Protein AF-A0A0Q8UR83-F1 (afdb_monomer_lite)

pLDDT: mean 90.79, std 8.99, range [45.53, 97.75]

Radius of gyration: 20.46 Å; chains: 1; bounding box: 46×36×63 Å

Foldseek 3Di:
DDLVQLCVQLVHDSVVSVCVVVVVDDDDLSSLVSSCVSVVFQSQQCVVCVVVVNNCSRVVCGNVSVRVVVVVVVVVVCVVQPPVVVVDDPVNVVVVVVVVVVVVVVVVVVVVVVVVVVVCVVPPDDD

Secondary structure (DSSP, 8-state):
--HHHHHHHTT--HHHHHHHHTT-SPP-HHHHHHHHHHHT--HHHHHHHHHHT-HHHHHHHTTTTHHHHHHHHHHHHHHHHGGGGGGS-HHHHHHHHHHHHHHHHHHHHHHHHHHHHHHHHHHSPP-

Structure (mmCIF, N/CA/C/O backbone):
data_AF-A0A0Q8UR83-F1
#
_entry.id   AF-A0A0Q8UR83-F1
#
loop_
_atom_site.group_PDB
_atom_site.id
_atom_site.type_symbol
_atom_site.label_atom_id
_atom_site.label_alt_id
_atom_site.label_comp_id
_atom_site.label_asym_id
_atom_site.label_entity_id
_atom_site.label_seq_id
_atom_site.pdbx_PDB_ins_code
_atom_site.Cartn_x
_atom_site.Cartn_y
_atom_site.Cartn_z
_atom_site.occupancy
_atom_site.B_iso_or_equiv
_atom_site.auth_seq_id
_atom_site.auth_comp_id
_atom_site.auth_asym_id
_atom_site.auth_atom_id
_atom_site.pdbx_PDB_model_num
ATOM 1 N N . MET A 1 1 ? -17.192 8.977 -7.893 1.00 80.50 1 MET A N 1
ATOM 2 C CA . MET A 1 1 ? -18.390 8.596 -7.099 1.00 80.50 1 MET A CA 1
ATOM 3 C C . MET A 1 1 ? -18.916 9.834 -6.371 1.00 80.50 1 MET A C 1
ATOM 5 O O . MET A 1 1 ? -18.103 10.696 -6.073 1.00 80.50 1 MET A O 1
ATOM 9 N N . LYS A 1 2 ? -20.226 9.990 -6.116 1.00 92.38 2 LYS A N 1
ATOM 10 C CA . LYS A 1 2 ? -20.734 11.138 -5.326 1.00 92.38 2 LYS A CA 1
ATOM 11 C C . LYS A 1 2 ? -20.572 10.864 -3.823 1.00 92.38 2 LYS A C 1
ATOM 13 O O . LYS A 1 2 ? -20.798 9.736 -3.404 1.00 92.38 2 LYS A O 1
ATOM 18 N N . ALA A 1 3 ? -20.286 11.889 -3.017 1.00 90.81 3 ALA A N 1
ATOM 19 C CA . ALA A 1 3 ? -20.158 11.774 -1.555 1.00 90.81 3 ALA A CA 1
ATOM 20 C C . ALA A 1 3 ? -21.367 11.090 -0.884 1.00 90.81 3 ALA A C 1
ATOM 22 O O . ALA A 1 3 ? -21.208 10.243 -0.011 1.00 90.81 3 ALA A O 1
ATOM 23 N N . SER A 1 4 ? -22.587 11.390 -1.343 1.00 92.94 4 SER A N 1
ATOM 24 C CA . SER A 1 4 ? -23.816 10.750 -0.854 1.00 92.94 4 SER A CA 1
ATOM 25 C C . SER A 1 4 ? -23.877 9.245 -1.118 1.00 92.94 4 SER A C 1
ATOM 27 O O . SER A 1 4 ? -24.446 8.506 -0.320 1.00 92.94 4 SER A O 1
ATOM 29 N N . GLU A 1 5 ? -23.278 8.788 -2.215 1.00 93.50 5 GLU A N 1
ATOM 30 C CA . GLU A 1 5 ? -23.206 7.373 -2.561 1.00 93.50 5 GLU A CA 1
ATOM 31 C C . GLU A 1 5 ? -22.170 6.644 -1.696 1.00 93.50 5 GLU A C 1
ATOM 33 O O . GLU A 1 5 ? -22.455 5.557 -1.200 1.00 93.50 5 GLU A O 1
ATOM 38 N N . VAL A 1 6 ? -21.014 7.266 -1.437 1.00 92.81 6 VAL A N 1
ATOM 39 C CA . VAL A 1 6 ? -19.999 6.720 -0.519 1.00 92.81 6 VAL A CA 1
ATOM 40 C C . VAL A 1 6 ? -20.561 6.628 0.903 1.00 92.81 6 VAL A C 1
ATOM 42 O O . VAL A 1 6 ? -20.513 5.564 1.513 1.00 92.81 6 VAL A O 1
ATOM 45 N N . ALA A 1 7 ? -21.196 7.695 1.402 1.00 91.94 7 ALA A N 1
ATOM 46 C CA . ALA A 1 7 ? -21.824 7.714 2.725 1.00 91.94 7 ALA A CA 1
ATOM 47 C C . ALA A 1 7 ? -22.866 6.593 2.895 1.00 91.94 7 ALA A C 1
ATOM 49 O O . ALA A 1 7 ? -22.880 5.904 3.915 1.00 91.94 7 ALA A O 1
ATOM 50 N N . ARG A 1 8 ? -23.696 6.367 1.866 1.00 94.06 8 ARG A N 1
ATOM 51 C CA . ARG A 1 8 ? -24.686 5.282 1.839 1.00 94.06 8 ARG A CA 1
ATOM 52 C C . ARG A 1 8 ? -24.028 3.905 1.915 1.00 94.06 8 ARG A C 1
ATOM 54 O O . ARG A 1 8 ? -24.496 3.067 2.679 1.00 94.06 8 ARG A O 1
ATOM 61 N N . ARG A 1 9 ? -22.951 3.676 1.158 1.00 93.69 9 ARG A N 1
ATOM 62 C CA . ARG A 1 9 ? -22.184 2.415 1.184 1.00 93.69 9 ARG A CA 1
ATOM 63 C C . ARG A 1 9 ? -21.507 2.165 2.530 1.00 93.69 9 ARG A C 1
ATOM 65 O O . ARG A 1 9 ? -21.429 1.022 2.954 1.00 93.69 9 ARG A O 1
ATOM 72 N N . MET A 1 10 ? -21.090 3.226 3.218 1.00 91.88 10 MET A N 1
ATOM 73 C CA . MET A 1 10 ? -20.524 3.148 4.569 1.00 91.88 10 MET A CA 1
ATOM 74 C C . MET A 1 10 ? -21.582 3.004 5.679 1.00 91.88 10 MET A C 1
ATOM 76 O O . MET A 1 10 ? -21.226 2.880 6.847 1.00 91.88 10 MET A O 1
ATOM 80 N N . GLY A 1 11 ? -22.881 3.082 5.363 1.00 91.12 11 GLY A N 1
ATOM 81 C CA . GLY A 1 11 ? -23.944 3.089 6.375 1.00 91.12 11 GLY A CA 1
ATOM 82 C C . GLY A 1 11 ? -23.961 4.350 7.254 1.00 91.12 11 GLY A C 1
ATOM 83 O O . GLY A 1 11 ? -24.436 4.304 8.388 1.00 91.12 11 GLY A O 1
ATOM 84 N N . LEU A 1 12 ? -23.445 5.481 6.757 1.00 90.19 12 LEU A N 1
ATOM 85 C CA . LEU A 1 12 ? -23.308 6.732 7.509 1.00 90.19 12 LEU A CA 1
ATOM 86 C C . LEU A 1 12 ? -24.287 7.822 7.033 1.00 90.19 12 LEU A C 1
ATOM 88 O O . LEU A 1 12 ? -24.513 7.980 5.831 1.00 90.19 12 LEU A O 1
ATOM 92 N N . PRO A 1 13 ? -24.796 8.680 7.941 1.00 93.81 13 PRO A N 1
ATOM 93 C CA . PRO A 1 13 ? -25.415 9.944 7.551 1.00 93.81 13 PRO A CA 1
ATOM 94 C C . PRO A 1 13 ? -24.418 10.852 6.812 1.00 93.81 13 PRO A C 1
ATOM 96 O O . PRO A 1 13 ? -23.258 10.962 7.215 1.00 93.81 13 PRO A O 1
ATOM 99 N N . LEU A 1 14 ? -24.877 11.589 5.792 1.00 92.44 14 LEU A N 1
ATOM 100 C CA . LEU A 1 14 ? -24.016 12.441 4.951 1.00 92.44 14 LEU A CA 1
ATOM 101 C C . LEU A 1 14 ? -23.192 13.465 5.756 1.00 92.44 14 LEU A C 1
ATOM 103 O O . LEU A 1 14 ? -22.021 13.701 5.470 1.00 92.44 14 LEU A O 1
ATOM 107 N N . ARG A 1 15 ? -23.779 14.042 6.810 1.00 89.88 15 ARG A N 1
ATOM 108 C CA . ARG A 1 15 ? -23.076 14.977 7.703 1.00 89.88 15 ARG A CA 1
ATOM 109 C C . ARG A 1 15 ? -21.912 14.308 8.446 1.00 89.88 15 ARG A C 1
ATOM 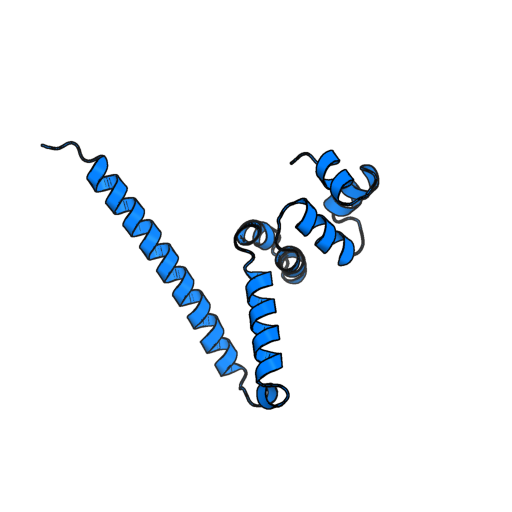111 O O . ARG A 1 15 ? -20.867 14.929 8.617 1.00 89.88 15 ARG A O 1
ATOM 118 N N . THR A 1 16 ? -22.085 13.057 8.871 1.00 88.25 16 THR A N 1
ATOM 119 C CA . THR A 1 16 ? -21.040 12.263 9.535 1.00 88.25 16 THR A CA 1
ATOM 120 C C . THR A 1 16 ? -19.919 11.919 8.559 1.00 88.25 16 THR A C 1
ATOM 122 O O . THR A 1 16 ? -18.750 12.032 8.921 1.00 88.25 16 THR A O 1
ATOM 125 N N . TYR A 1 17 ? -20.274 11.569 7.318 1.00 89.69 17 TYR A N 1
ATOM 126 C CA . TYR A 1 17 ? -19.311 11.327 6.245 1.00 89.69 17 TYR A CA 1
ATOM 127 C C . TYR A 1 17 ? -18.431 12.558 5.975 1.00 89.69 17 TYR A C 1
ATOM 129 O O . TYR A 1 17 ? -17.212 12.445 6.000 1.00 89.69 17 TYR A O 1
ATOM 137 N N . HIS A 1 18 ? -19.013 13.751 5.823 1.00 90.38 18 HIS A N 1
ATOM 138 C CA . HIS A 1 18 ? -18.221 14.965 5.575 1.00 90.38 18 HIS A CA 1
ATOM 139 C C . HIS A 1 18 ? -17.277 15.332 6.725 1.00 90.38 18 HIS A C 1
ATOM 141 O O . HIS A 1 18 ? -16.212 15.902 6.499 1.00 90.38 18 HIS A O 1
ATOM 147 N N . HIS A 1 19 ? -17.643 15.015 7.969 1.00 86.31 19 HIS A N 1
ATOM 148 C CA . HIS A 1 19 ? -16.750 15.226 9.106 1.00 86.31 19 HIS A CA 1
ATOM 149 C C . HIS A 1 19 ? -15.541 14.275 9.076 1.00 86.31 19 HIS A C 1
ATOM 151 O O . HIS A 1 19 ? -14.432 14.691 9.409 1.00 86.31 19 HIS A O 1
ATOM 157 N N . PHE A 1 20 ? -15.763 13.027 8.647 1.00 86.56 20 PHE A N 1
ATOM 158 C CA . PHE A 1 20 ? -14.709 12.043 8.402 1.00 86.56 20 PHE A CA 1
ATOM 159 C C . PHE A 1 20 ? -13.793 12.477 7.248 1.00 86.56 20 PHE A C 1
ATOM 161 O O . PHE A 1 20 ? -12.590 12.605 7.448 1.00 86.56 20 PHE A O 1
ATOM 168 N N . GLU A 1 21 ? -14.363 12.787 6.082 1.00 83.38 21 GLU A N 1
ATOM 169 C CA . GLU A 1 21 ? -13.624 13.200 4.879 1.00 83.38 21 GLU A CA 1
ATOM 170 C C . GLU A 1 21 ? -12.815 14.486 5.107 1.00 83.38 21 GLU A C 1
ATOM 172 O O . GLU A 1 21 ? -11.702 14.628 4.615 1.00 83.38 21 GLU A O 1
ATOM 177 N N . GLY A 1 22 ? -13.337 15.411 5.917 1.00 82.31 22 GLY A N 1
ATOM 178 C CA . GLY A 1 22 ? -12.647 16.651 6.267 1.00 82.31 22 GLY A CA 1
ATOM 179 C C . GLY A 1 22 ? -11.492 16.499 7.264 1.00 82.31 22 GLY A C 1
ATOM 180 O O . GLY A 1 22 ? -10.963 17.523 7.696 1.00 82.31 22 GLY A O 1
ATOM 181 N N . GLY A 1 23 ? -11.152 15.279 7.699 1.00 75.38 23 GLY A N 1
ATOM 182 C CA . GLY A 1 23 ? -10.044 15.020 8.629 1.00 75.38 23 GLY A CA 1
ATOM 183 C C . GLY A 1 23 ? -10.230 15.630 10.023 1.00 75.38 23 GLY A C 1
ATOM 184 O O . GLY A 1 23 ? -9.263 15.808 10.756 1.00 75.38 23 GLY A O 1
ATOM 185 N N . ARG A 1 24 ? -11.465 15.995 10.398 1.00 66.38 24 ARG A N 1
ATOM 186 C CA . ARG A 1 24 ? -11.770 16.660 11.681 1.00 66.38 24 ARG A CA 1
ATOM 187 C C . ARG A 1 24 ? -12.105 15.681 12.811 1.00 66.38 24 ARG A C 1
ATOM 189 O O . ARG A 1 24 ? -12.326 16.118 13.938 1.00 66.38 24 ARG A O 1
ATOM 196 N N . ALA A 1 25 ? -12.160 14.386 12.505 1.00 63.62 25 ALA A N 1
ATOM 197 C CA . ALA A 1 25 ? -12.415 13.306 13.450 1.00 63.62 25 ALA A CA 1
ATOM 198 C C . ALA A 1 25 ? -11.106 12.632 13.898 1.00 63.62 25 ALA A C 1
ATOM 200 O O . ALA A 1 25 ? -10.087 12.717 13.216 1.00 63.62 25 ALA A O 1
ATOM 201 N N . HIS A 1 26 ? -11.148 11.923 15.029 1.00 76.12 26 HIS A N 1
ATOM 202 C CA . HIS A 1 26 ? -10.076 11.001 15.413 1.00 76.12 26 HIS A CA 1
ATOM 203 C C . HIS A 1 26 ? -9.892 9.918 14.336 1.00 76.12 26 HIS A C 1
ATOM 205 O O . HIS A 1 26 ? -10.863 9.552 13.668 1.00 76.12 26 HIS A O 1
ATOM 211 N N . ILE A 1 27 ? -8.666 9.406 14.176 1.00 78.00 27 ILE A N 1
ATOM 212 C CA . ILE A 1 27 ? -8.396 8.309 13.239 1.00 78.00 27 ILE A CA 1
ATOM 213 C C . ILE A 1 27 ? -9.203 7.090 13.687 1.00 78.00 27 ILE A C 1
ATOM 215 O O . ILE A 1 27 ? -9.014 6.567 14.782 1.00 78.00 27 ILE A O 1
ATOM 219 N N . ASP A 1 28 ? -10.104 6.655 12.816 1.00 88.06 28 ASP A N 1
ATOM 220 C CA . ASP A 1 28 ? -10.978 5.509 13.021 1.00 88.06 28 ASP A CA 1
ATOM 221 C C . ASP A 1 28 ? -10.670 4.484 11.924 1.00 88.06 28 ASP A C 1
ATOM 223 O O . ASP A 1 28 ? -10.965 4.696 10.744 1.00 88.06 28 ASP A O 1
ATOM 227 N N . ILE A 1 29 ? -10.020 3.386 12.318 1.00 89.38 29 ILE A N 1
ATOM 228 C CA . ILE A 1 29 ? -9.558 2.341 11.395 1.00 89.38 29 ILE A CA 1
ATOM 229 C C . ILE A 1 29 ? -10.748 1.646 10.723 1.00 89.38 29 ILE A C 1
ATOM 231 O O . ILE A 1 29 ? -10.662 1.300 9.544 1.00 89.38 29 ILE A O 1
ATOM 235 N N . GLU A 1 30 ? -11.864 1.462 11.431 1.00 91.62 30 GLU A N 1
ATOM 236 C CA . GLU A 1 30 ? -13.060 0.838 10.860 1.00 91.62 30 GLU A CA 1
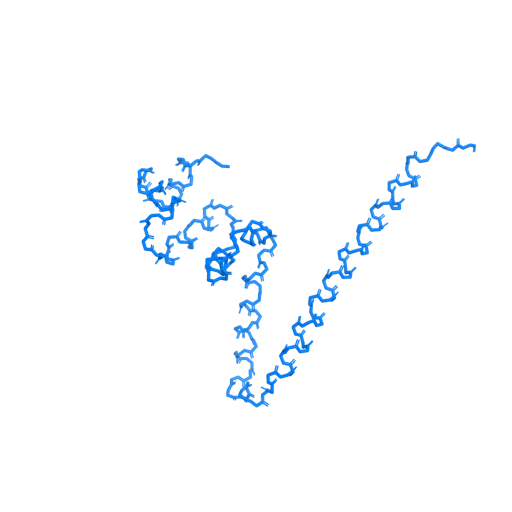ATOM 237 C C . GLU A 1 30 ? -13.674 1.730 9.781 1.00 91.62 30 GLU A C 1
ATOM 239 O O . GLU A 1 30 ? -14.039 1.243 8.710 1.00 91.62 30 GLU A O 1
ATOM 244 N N . ARG A 1 31 ? -13.699 3.051 9.999 1.00 90.19 31 ARG A N 1
ATOM 245 C CA . ARG A 1 31 ? -14.144 4.002 8.967 1.00 90.19 31 ARG A CA 1
ATOM 246 C C . ARG A 1 31 ? -13.213 4.054 7.767 1.00 90.19 31 ARG A C 1
ATOM 248 O O . ARG A 1 31 ? -13.709 4.138 6.649 1.00 90.19 31 ARG A O 1
ATOM 255 N N . ILE A 1 32 ? -11.898 3.985 7.973 1.00 92.38 32 ILE A N 1
ATOM 256 C CA . ILE A 1 32 ? -10.931 3.925 6.865 1.00 92.38 32 ILE A CA 1
ATOM 257 C C . ILE A 1 32 ? -11.161 2.663 6.029 1.00 92.38 32 ILE A C 1
ATOM 259 O O . ILE A 1 32 ? -11.223 2.753 4.805 1.00 92.38 32 ILE A O 1
ATOM 263 N N . ARG A 1 33 ? -11.350 1.506 6.675 1.00 93.31 33 ARG A N 1
ATOM 264 C CA . ARG A 1 33 ? -11.670 0.245 5.986 1.00 93.31 33 ARG A CA 1
ATOM 265 C C . ARG A 1 33 ? -12.981 0.343 5.213 1.00 93.31 33 ARG A C 1
ATOM 267 O O . ARG A 1 33 ? -12.992 0.097 4.017 1.00 93.31 33 ARG A O 1
ATOM 274 N N . SER A 1 34 ? -14.049 0.810 5.857 1.00 92.88 34 SER A N 1
ATOM 275 C CA . SER A 1 34 ? -15.352 0.980 5.206 1.00 92.88 34 SER A CA 1
ATOM 276 C C . SER A 1 34 ? -15.298 1.955 4.024 1.00 92.88 34 SER A C 1
ATOM 278 O O . SER A 1 34 ? -15.927 1.717 2.993 1.00 92.88 34 SER A O 1
ATOM 280 N N . PHE A 1 35 ? -14.525 3.039 4.137 1.00 92.75 35 PHE A N 1
ATOM 281 C CA . PHE A 1 35 ? -14.303 3.969 3.033 1.00 92.75 35 PHE A CA 1
ATOM 282 C C . PHE A 1 35 ? -13.546 3.302 1.883 1.00 92.75 35 PHE A C 1
ATOM 284 O O . PHE A 1 35 ? -13.949 3.442 0.727 1.00 92.75 35 PHE A O 1
ATOM 291 N N . ALA A 1 36 ? -12.474 2.569 2.186 1.00 94.00 36 ALA A N 1
ATOM 292 C CA . ALA A 1 36 ? -11.693 1.854 1.188 1.00 94.00 36 ALA A CA 1
ATOM 293 C C . ALA A 1 36 ? -12.534 0.807 0.450 1.00 94.00 36 ALA A C 1
ATOM 295 O O . ALA A 1 36 ? -12.513 0.785 -0.776 1.00 94.00 36 ALA A O 1
ATOM 296 N N . ASP A 1 37 ? -13.359 0.043 1.165 1.00 93.69 37 ASP A N 1
ATOM 297 C CA . ASP A 1 37 ? -14.292 -0.919 0.571 1.00 93.69 37 ASP A CA 1
ATOM 298 C C . ASP A 1 37 ? -15.327 -0.220 -0.325 1.00 93.69 37 ASP A C 1
ATOM 300 O O . ASP A 1 37 ? -15.617 -0.659 -1.437 1.00 93.69 37 ASP A O 1
ATOM 304 N N . ALA A 1 38 ? -15.878 0.912 0.128 1.00 94.12 38 ALA A N 1
ATOM 305 C CA . ALA A 1 38 ? -16.891 1.653 -0.621 1.00 94.12 38 ALA A CA 1
ATOM 306 C C . ALA A 1 38 ? -16.357 2.275 -1.922 1.00 94.12 38 ALA A C 1
ATOM 308 O O . ALA A 1 38 ? -17.129 2.442 -2.878 1.00 94.12 38 ALA A O 1
ATOM 309 N N . THR A 1 39 ? -15.075 2.645 -1.934 1.00 91.75 39 THR A N 1
ATOM 310 C CA . THR A 1 39 ? -14.401 3.378 -3.019 1.00 91.75 39 THR A CA 1
ATOM 311 C C . THR A 1 39 ? -13.469 2.520 -3.860 1.00 91.75 39 THR A C 1
ATOM 313 O O . THR A 1 39 ? -12.944 3.031 -4.841 1.00 91.75 39 THR A O 1
ATOM 316 N N . ASP A 1 40 ? -13.295 1.249 -3.500 1.00 92.88 40 ASP A N 1
ATOM 317 C CA . ASP A 1 40 ? -12.237 0.392 -4.026 1.00 92.88 40 ASP A CA 1
ATOM 318 C C . ASP A 1 40 ? -10.857 1.067 -3.923 1.00 92.88 40 ASP A C 1
ATOM 320 O O . ASP A 1 40 ? -10.085 1.128 -4.874 1.00 92.88 40 ASP A O 1
ATOM 324 N N . SER A 1 41 ? -10.519 1.558 -2.729 1.00 93.44 41 SER A N 1
ATOM 325 C CA . SER A 1 41 ? -9.185 2.091 -2.402 1.00 93.44 41 SER A CA 1
ATOM 326 C C . SER A 1 41 ? -8.359 1.085 -1.596 1.00 93.44 41 SER A C 1
ATOM 328 O O . SER A 1 41 ? -8.866 0.057 -1.148 1.00 93.44 41 SER A O 1
ATOM 330 N N . ASP A 1 42 ? -7.074 1.364 -1.393 1.00 95.62 42 ASP A N 1
ATOM 331 C CA . ASP A 1 42 ? -6.231 0.629 -0.446 1.00 95.62 42 ASP A CA 1
ATOM 332 C C . ASP A 1 42 ? -6.356 1.239 0.964 1.00 95.62 42 ASP A C 1
ATOM 334 O O . ASP A 1 42 ? -5.839 2.323 1.242 1.00 95.62 42 ASP A O 1
ATOM 338 N N . ALA A 1 43 ? -7.037 0.533 1.876 1.00 94.62 43 ALA A N 1
ATOM 339 C CA . ALA A 1 43 ? -7.217 0.972 3.264 1.00 94.62 43 ALA A CA 1
ATOM 340 C C . ALA A 1 43 ? -5.882 1.179 3.993 1.00 94.62 43 ALA A C 1
ATOM 342 O O . ALA A 1 43 ? -5.735 2.108 4.793 1.00 94.62 43 ALA A O 1
ATOM 343 N N . HIS A 1 44 ? -4.906 0.310 3.721 1.00 95.25 44 HIS A N 1
ATOM 344 C CA . HIS A 1 44 ? -3.596 0.395 4.345 1.00 95.25 44 HIS A CA 1
ATOM 345 C C . HIS A 1 44 ? -2.809 1.575 3.788 1.00 95.25 44 HIS A C 1
ATOM 347 O O . HIS A 1 44 ? -2.145 2.260 4.558 1.00 95.25 44 HIS A O 1
ATOM 353 N N . ALA A 1 45 ? -2.946 1.883 2.497 1.00 95.94 45 ALA A N 1
ATOM 354 C CA . ALA A 1 45 ? -2.321 3.066 1.919 1.00 95.94 45 ALA A CA 1
ATOM 355 C C . ALA A 1 45 ? -2.872 4.372 2.492 1.00 95.94 45 ALA A C 1
ATOM 357 O O . ALA A 1 45 ? -2.091 5.273 2.791 1.00 95.94 45 ALA A O 1
ATOM 358 N N . ILE A 1 46 ? -4.190 4.463 2.709 1.00 93.44 46 ILE A N 1
ATOM 359 C CA . ILE A 1 46 ? -4.812 5.621 3.368 1.00 93.44 46 ILE A CA 1
ATOM 360 C C . ILE A 1 46 ? -4.229 5.807 4.774 1.00 93.44 46 ILE A C 1
ATOM 362 O O . ILE A 1 46 ? -3.842 6.914 5.144 1.00 93.44 46 ILE A O 1
ATOM 366 N N . LEU A 1 47 ? -4.110 4.725 5.548 1.00 93.38 47 LEU A N 1
ATOM 367 C CA . LEU A 1 47 ? -3.511 4.782 6.881 1.00 93.38 47 LEU A CA 1
ATOM 368 C C . LEU A 1 47 ? -2.023 5.167 6.827 1.00 93.38 47 LEU A C 1
ATOM 370 O O . LEU A 1 47 ? -1.583 6.035 7.578 1.00 93.38 47 LEU A O 1
ATOM 374 N N . THR A 1 48 ? -1.247 4.560 5.928 1.00 93.62 48 THR A N 1
ATOM 375 C CA . THR A 1 48 ? 0.179 4.858 5.752 1.00 93.62 48 THR A CA 1
ATOM 376 C C . THR A 1 48 ? 0.406 6.307 5.343 1.00 93.62 48 THR A C 1
ATOM 378 O O . THR A 1 48 ? 1.271 6.952 5.925 1.00 93.62 48 THR A O 1
ATOM 381 N N . ALA A 1 49 ? -0.388 6.844 4.413 1.00 93.62 49 ALA A N 1
ATOM 382 C CA . ALA A 1 49 ? -0.317 8.238 3.977 1.00 93.62 49 ALA A CA 1
ATOM 383 C C . ALA A 1 49 ? -0.473 9.218 5.149 1.00 93.62 49 ALA A C 1
ATOM 385 O O . ALA A 1 49 ? 0.270 10.197 5.239 1.00 93.62 49 ALA A O 1
ATOM 386 N N . VAL A 1 50 ? -1.380 8.916 6.087 1.00 89.94 50 VAL A N 1
ATOM 387 C CA . VAL A 1 50 ? -1.541 9.686 7.330 1.00 89.94 50 VAL A CA 1
ATOM 388 C C . VAL A 1 50 ? -0.305 9.562 8.223 1.00 89.94 50 VAL A C 1
ATOM 390 O O . VAL A 1 50 ? 0.187 10.572 8.721 1.00 89.94 50 VAL A O 1
ATOM 393 N N . LEU A 1 51 ? 0.227 8.349 8.405 1.00 89.38 51 LEU A N 1
ATOM 394 C CA . LEU A 1 51 ? 1.384 8.094 9.274 1.00 89.38 51 LEU A CA 1
ATOM 395 C C . LEU A 1 51 ? 2.679 8.756 8.779 1.00 89.38 51 LEU A C 1
ATOM 397 O O . LEU A 1 51 ? 3.478 9.199 9.600 1.00 89.38 51 LEU A O 1
ATOM 401 N N . ILE A 1 52 ? 2.893 8.823 7.463 1.00 91.62 52 ILE A N 1
ATOM 402 C CA . ILE A 1 52 ? 4.115 9.391 6.866 1.00 91.62 52 ILE A CA 1
ATOM 403 C C . ILE A 1 52 ? 3.958 10.859 6.442 1.00 91.62 52 ILE A C 1
ATOM 405 O O . ILE A 1 52 ? 4.907 11.448 5.930 1.00 91.62 52 ILE A O 1
ATOM 409 N N . GLY A 1 53 ? 2.774 11.452 6.630 1.00 89.94 53 GLY A N 1
ATOM 410 C CA . GLY A 1 53 ? 2.497 12.836 6.238 1.00 89.94 53 GLY A CA 1
ATOM 411 C C . GLY A 1 53 ? 2.512 13.075 4.723 1.00 89.94 53 GLY A C 1
ATOM 412 O O . GLY A 1 53 ? 2.818 14.183 4.291 1.00 89.94 53 GLY A O 1
ATOM 413 N N . ALA A 1 54 ? 2.193 12.055 3.920 1.00 91.31 54 ALA A N 1
ATOM 414 C CA . ALA A 1 54 ? 2.196 12.123 2.457 1.00 91.31 54 ALA A CA 1
ATOM 415 C C . ALA A 1 54 ? 0.795 11.807 1.902 1.00 91.31 54 ALA A C 1
ATOM 417 O O . ALA A 1 54 ? 0.536 10.666 1.522 1.00 91.31 54 ALA A O 1
ATOM 418 N N . PRO A 1 55 ? -0.130 12.783 1.858 1.00 87.06 55 PRO A N 1
ATOM 419 C CA . PRO A 1 55 ? -1.519 12.538 1.461 1.00 87.06 55 PRO A CA 1
ATOM 420 C C . PRO A 1 55 ? -1.648 11.982 0.034 1.00 87.06 55 PRO A C 1
ATOM 422 O O . PRO A 1 55 ? -2.447 11.075 -0.198 1.00 87.06 55 PRO A O 1
ATOM 425 N N . ASP A 1 56 ? -0.807 12.445 -0.894 1.00 93.12 56 ASP A N 1
ATOM 426 C CA . ASP A 1 56 ? -0.829 12.005 -2.297 1.00 93.12 56 ASP A CA 1
ATOM 427 C C . ASP A 1 56 ? -0.445 10.528 -2.463 1.00 93.12 56 ASP A C 1
ATOM 429 O O . ASP A 1 56 ? -0.833 9.880 -3.434 1.00 93.12 56 ASP A O 1
ATOM 433 N N . PHE A 1 57 ? 0.263 9.950 -1.487 1.00 92.94 57 PHE A N 1
ATOM 434 C CA . PHE A 1 57 ? 0.658 8.545 -1.522 1.00 92.94 57 PHE A CA 1
ATOM 435 C C . PHE A 1 57 ? -0.551 7.603 -1.590 1.00 92.94 57 PHE A C 1
ATOM 437 O O . PHE A 1 57 ? -0.518 6.612 -2.322 1.00 92.94 57 PHE A O 1
ATOM 444 N N . ALA A 1 58 ? -1.637 7.928 -0.880 1.00 92.19 58 ALA A N 1
ATOM 445 C CA . ALA A 1 58 ? -2.865 7.138 -0.925 1.00 92.19 58 ALA A CA 1
ATOM 446 C C . ALA A 1 58 ? -3.515 7.174 -2.316 1.00 92.19 58 ALA A C 1
ATOM 448 O O . ALA A 1 58 ? -4.036 6.159 -2.767 1.00 92.19 58 ALA A O 1
ATOM 449 N N . ALA A 1 59 ? -3.446 8.313 -3.013 1.00 91.88 59 ALA A N 1
ATOM 450 C CA . ALA A 1 59 ? -3.965 8.440 -4.371 1.00 91.88 59 ALA A CA 1
ATOM 451 C C . ALA A 1 59 ? -3.112 7.648 -5.375 1.00 91.88 59 ALA A C 1
ATOM 453 O O . ALA A 1 59 ? -3.653 6.890 -6.173 1.00 91.88 59 ALA A O 1
ATOM 454 N N . HIS A 1 60 ? -1.782 7.748 -5.291 1.00 92.88 60 HIS A N 1
ATOM 455 C CA . HIS A 1 60 ? -0.866 7.030 -6.189 1.00 92.88 60 HIS A CA 1
ATOM 456 C C . HIS A 1 60 ? -0.956 5.500 -6.076 1.00 92.88 60 HIS A C 1
ATOM 458 O O . HIS A 1 60 ? -0.554 4.784 -6.991 1.00 92.88 60 HIS A O 1
ATOM 464 N N . THR A 1 61 ? -1.450 4.987 -4.949 1.00 92.12 61 THR A N 1
ATOM 465 C CA . THR A 1 61 ? -1.493 3.546 -4.652 1.00 92.12 61 THR A CA 1
ATOM 466 C C . THR A 1 61 ? -2.911 2.980 -4.566 1.00 92.12 61 THR A C 1
ATOM 468 O O . THR A 1 61 ? -3.077 1.783 -4.323 1.00 92.12 61 THR A O 1
ATOM 471 N N . MET A 1 62 ? -3.944 3.804 -4.790 1.00 89.94 62 MET A N 1
ATOM 472 C CA . MET A 1 62 ? -5.337 3.397 -4.567 1.00 89.94 62 MET A CA 1
ATOM 473 C C . MET A 1 62 ? -5.748 2.211 -5.449 1.00 89.94 62 MET A C 1
ATOM 475 O O . MET A 1 62 ? -6.441 1.313 -4.968 1.00 89.94 62 MET A O 1
ATOM 479 N N . ASP A 1 63 ? -5.272 2.195 -6.697 1.00 86.62 63 ASP A N 1
ATOM 480 C CA . ASP A 1 63 ? -5.646 1.193 -7.699 1.00 86.62 63 ASP A CA 1
ATOM 481 C C . ASP A 1 63 ? -4.762 -0.053 -7.624 1.00 86.62 63 ASP A C 1
ATOM 483 O O . ASP A 1 63 ? -5.243 -1.178 -7.739 1.00 86.62 63 ASP A O 1
ATOM 487 N N . ASN A 1 64 ? -3.456 0.130 -7.408 1.00 89.44 64 ASN A N 1
ATOM 488 C CA . ASN A 1 64 ? -2.504 -0.984 -7.396 1.00 89.44 64 ASN A CA 1
ATOM 489 C C . ASN A 1 64 ? -2.461 -1.739 -6.059 1.00 89.44 64 ASN A C 1
ATOM 491 O O . ASN A 1 64 ? -1.859 -2.811 -5.991 1.00 89.44 64 ASN A O 1
ATOM 495 N N . LYS A 1 65 ? -3.099 -1.201 -5.010 1.00 94.00 65 LYS A N 1
ATOM 496 C CA . LYS A 1 65 ? -3.170 -1.806 -3.672 1.00 94.00 65 LYS A CA 1
ATOM 497 C C . LYS A 1 65 ? -1.797 -2.121 -3.072 1.00 94.00 65 LYS A C 1
ATOM 499 O O . LYS A 1 65 ? -1.650 -3.110 -2.347 1.00 94.00 65 LYS A O 1
ATOM 504 N N . LEU A 1 66 ? -0.783 -1.310 -3.399 1.00 94.75 66 LEU A N 1
ATOM 505 C CA . LEU A 1 66 ? 0.617 -1.564 -3.052 1.00 94.75 66 LEU A CA 1
ATOM 506 C C . LEU A 1 66 ? 0.792 -1.912 -1.572 1.00 94.75 66 LEU A C 1
ATOM 508 O O . LEU A 1 66 ? 1.448 -2.896 -1.239 1.00 94.75 66 LEU A O 1
ATOM 512 N N . VAL A 1 67 ? 0.212 -1.121 -0.670 1.00 96.06 67 VAL A N 1
ATOM 513 C CA . VAL A 1 67 ? 0.453 -1.285 0.768 1.00 96.06 67 VAL A CA 1
ATOM 514 C C . VAL A 1 67 ? -0.241 -2.531 1.295 1.00 96.06 67 VAL A C 1
ATOM 516 O O . VAL A 1 67 ? 0.348 -3.274 2.080 1.00 96.06 67 VAL A O 1
ATOM 519 N N . SER A 1 68 ? -1.454 -2.811 0.821 1.00 96.00 68 SER A N 1
ATOM 520 C CA . SER A 1 68 ? -2.140 -4.064 1.129 1.00 96.00 68 SER A CA 1
ATOM 521 C C . SER A 1 68 ? -1.332 -5.283 0.665 1.00 96.00 68 SER A C 1
ATOM 523 O O . SER A 1 68 ? -1.158 -6.219 1.443 1.00 96.00 68 SER A O 1
ATOM 525 N N . VAL A 1 69 ? -0.750 -5.253 -0.542 1.00 95.88 69 VAL A N 1
ATOM 526 C CA . VAL A 1 69 ? 0.130 -6.327 -1.044 1.00 95.88 69 VAL A CA 1
ATOM 527 C C . VAL A 1 69 ? 1.370 -6.498 -0.163 1.00 95.88 69 VAL A C 1
ATOM 529 O O . VAL A 1 69 ? 1.716 -7.628 0.191 1.00 95.88 69 VAL A O 1
ATOM 532 N N . LEU A 1 70 ? 2.020 -5.401 0.238 1.00 95.56 70 LEU A N 1
ATOM 533 C CA . LEU A 1 70 ? 3.190 -5.445 1.122 1.00 95.56 70 LEU A CA 1
ATOM 534 C C . LEU A 1 70 ? 2.852 -6.045 2.491 1.00 95.56 70 LEU A C 1
ATOM 536 O O . LEU A 1 70 ? 3.600 -6.884 2.995 1.00 95.56 70 LEU A O 1
ATOM 540 N N . ILE A 1 71 ? 1.714 -5.665 3.075 1.00 95.88 71 ILE A N 1
ATOM 541 C CA . ILE A 1 71 ? 1.258 -6.196 4.364 1.00 95.88 71 ILE A CA 1
ATOM 542 C C . ILE A 1 71 ? 0.922 -7.682 4.256 1.00 95.88 71 ILE A C 1
ATOM 544 O O . ILE A 1 71 ? 1.375 -8.460 5.095 1.00 95.88 71 ILE A O 1
ATOM 548 N N . SER A 1 72 ? 0.208 -8.109 3.212 1.00 96.56 72 SER A N 1
ATOM 549 C CA . SER A 1 72 ? -0.052 -9.534 2.973 1.00 96.56 72 SER A CA 1
ATOM 550 C C . SER A 1 72 ? 1.241 -10.326 2.756 1.00 96.56 72 SER A C 1
ATOM 552 O O . SER A 1 72 ? 1.377 -11.448 3.248 1.00 96.56 72 SER A O 1
ATOM 554 N N . GLY A 1 73 ? 2.224 -9.742 2.065 1.00 95.88 73 GLY A N 1
ATOM 555 C CA . GLY A 1 73 ? 3.556 -10.322 1.909 1.00 95.88 73 GLY A CA 1
ATOM 556 C C . GLY A 1 73 ? 4.275 -10.500 3.247 1.00 95.88 73 GLY A C 1
ATOM 557 O O . GLY A 1 73 ? 4.812 -11.576 3.512 1.00 95.88 73 GLY A O 1
ATOM 558 N N . ALA A 1 74 ? 4.238 -9.481 4.109 1.00 95.81 74 ALA A N 1
ATOM 559 C CA . ALA A 1 74 ? 4.827 -9.524 5.444 1.00 95.81 74 ALA A CA 1
ATOM 560 C C . ALA A 1 74 ? 4.142 -10.559 6.352 1.00 95.81 74 ALA A C 1
ATOM 562 O O . ALA A 1 74 ? 4.838 -11.343 6.993 1.00 95.81 74 ALA A O 1
ATOM 563 N N . GLN A 1 75 ? 2.806 -10.624 6.349 1.00 97.00 75 GLN A N 1
ATOM 564 C CA . GLN A 1 75 ? 2.031 -11.636 7.084 1.00 97.00 75 GLN A CA 1
ATOM 565 C C . GLN A 1 75 ? 2.428 -13.051 6.659 1.00 97.00 75 GLN A C 1
ATOM 567 O O . GLN A 1 75 ? 2.832 -13.863 7.485 1.00 97.00 75 GLN A O 1
ATOM 572 N N . ARG A 1 76 ? 2.428 -13.323 5.349 1.00 97.19 76 ARG A N 1
ATOM 573 C CA . ARG A 1 76 ? 2.841 -14.625 4.812 1.00 97.19 76 ARG A CA 1
ATOM 574 C C . ARG A 1 76 ? 4.298 -14.959 5.147 1.00 97.19 76 ARG A C 1
ATOM 576 O O . ARG A 1 76 ? 4.660 -16.130 5.260 1.00 97.19 76 ARG A O 1
ATOM 583 N N . PHE A 1 77 ? 5.166 -13.954 5.222 1.00 95.75 77 PHE A N 1
ATOM 584 C CA . PHE A 1 77 ? 6.569 -14.145 5.574 1.00 95.75 77 PHE A CA 1
ATOM 585 C C . PHE A 1 77 ? 6.737 -14.519 7.051 1.00 95.75 77 PHE A C 1
ATOM 587 O O . PHE A 1 77 ? 7.473 -15.463 7.346 1.00 95.75 77 PHE A O 1
ATOM 594 N N . ASP A 1 78 ? 6.012 -13.841 7.941 1.00 97.06 78 ASP A N 1
ATOM 595 C CA . ASP A 1 78 ? 5.949 -14.148 9.372 1.00 97.06 78 ASP A CA 1
ATOM 596 C C . ASP A 1 78 ? 5.389 -15.553 9.620 1.00 97.06 78 ASP A C 1
ATOM 598 O O . ASP A 1 78 ? 6.073 -16.383 10.211 1.00 97.06 78 ASP A O 1
ATOM 602 N N . GLU A 1 79 ? 4.236 -15.890 9.036 1.00 97.62 79 GLU A N 1
ATOM 603 C CA . GLU A 1 79 ? 3.610 -17.218 9.152 1.00 97.62 79 GLU A CA 1
ATOM 604 C C . GLU A 1 79 ? 4.555 -18.367 8.762 1.00 97.62 79 GLU A C 1
ATOM 606 O O . GLU A 1 79 ? 4.501 -19.463 9.323 1.00 97.62 79 GLU A O 1
ATOM 611 N N . ARG A 1 80 ? 5.445 -18.134 7.789 1.00 97.38 80 ARG A N 1
ATOM 612 C CA . ARG A 1 80 ? 6.395 -19.143 7.300 1.00 97.38 80 ARG A C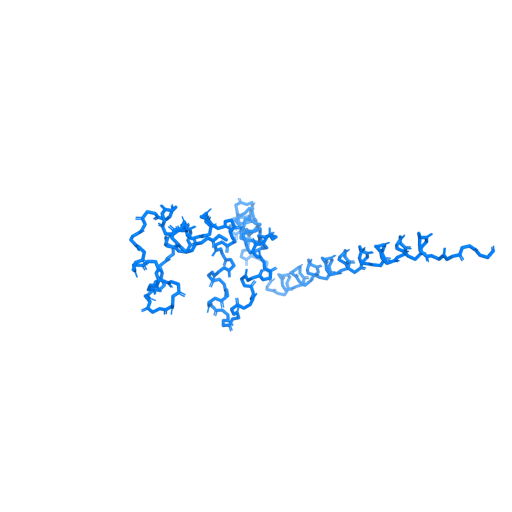A 1
ATOM 613 C C . ARG A 1 80 ? 7.651 -19.281 8.153 1.00 97.38 80 ARG A C 1
ATOM 615 O O . ARG A 1 80 ? 8.260 -20.353 8.149 1.00 97.38 80 ARG A O 1
ATOM 622 N N . LEU A 1 81 ? 8.113 -18.203 8.781 1.00 96.75 81 LEU A N 1
ATOM 623 C CA . LEU A 1 81 ? 9.380 -18.181 9.519 1.00 96.75 81 LEU A CA 1
ATOM 624 C C . LEU A 1 81 ? 9.188 -18.273 11.031 1.00 96.75 81 LEU A C 1
ATOM 626 O O . LEU A 1 81 ? 10.054 -18.844 11.704 1.00 96.75 81 LEU A O 1
ATOM 630 N N . GLY A 1 82 ? 8.097 -17.705 11.544 1.00 96.38 82 GLY A N 1
ATOM 631 C CA . GLY A 1 82 ? 7.848 -17.478 12.961 1.00 96.38 82 GLY A CA 1
ATOM 632 C C . GLY A 1 82 ? 9.050 -16.816 13.628 1.00 96.38 82 GLY A C 1
ATOM 633 O O . GLY A 1 82 ? 9.701 -15.934 13.064 1.00 96.38 82 GLY A O 1
ATOM 634 N N . ASP A 1 83 ? 9.442 -17.345 14.785 1.00 96.94 83 ASP A N 1
ATOM 635 C CA . ASP A 1 83 ? 10.553 -16.840 15.600 1.00 96.94 83 ASP A CA 1
ATOM 636 C C . ASP A 1 83 ? 11.881 -16.685 14.843 1.00 96.94 83 ASP A C 1
ATOM 638 O O . ASP A 1 83 ? 12.729 -15.874 15.222 1.00 96.94 83 ASP A O 1
ATOM 642 N N . ARG A 1 84 ? 12.099 -17.434 13.752 1.00 96.88 84 ARG A N 1
ATOM 643 C CA . ARG A 1 84 ? 13.327 -17.325 12.945 1.00 96.88 84 ARG A CA 1
ATOM 644 C C . ARG A 1 84 ? 13.459 -15.974 12.250 1.00 96.88 84 ARG A C 1
ATOM 646 O O . ARG A 1 84 ? 14.583 -15.610 11.905 1.00 96.88 84 ARG A O 1
ATOM 653 N N . LEU A 1 85 ? 12.358 -15.246 12.061 1.00 95.06 85 LEU A N 1
ATOM 654 C CA . LEU A 1 85 ? 12.343 -13.902 11.488 1.00 95.06 85 LEU A CA 1
ATOM 655 C C . LEU A 1 85 ? 13.289 -12.955 12.244 1.00 95.06 85 LEU A C 1
ATOM 657 O O . LEU A 1 85 ? 14.003 -12.172 11.622 1.00 95.06 85 LEU A O 1
ATOM 661 N N . THR A 1 86 ? 13.388 -13.119 13.568 1.00 94.69 86 THR A N 1
ATOM 662 C CA . THR A 1 86 ? 14.268 -12.335 14.458 1.00 94.69 86 THR A CA 1
ATOM 663 C C . THR A 1 86 ? 15.759 -12.453 14.129 1.00 94.69 86 THR A C 1
ATOM 665 O O . THR A 1 86 ? 16.554 -11.618 14.550 1.00 94.69 86 THR A O 1
ATOM 668 N N . ARG A 1 87 ? 16.158 -13.481 13.371 1.00 97.06 87 ARG A N 1
ATOM 669 C CA . ARG A 1 87 ? 17.555 -13.727 12.983 1.00 97.06 87 ARG A CA 1
ATOM 670 C C . ARG A 1 87 ? 17.960 -12.990 11.708 1.00 97.06 87 ARG A C 1
ATOM 672 O O . ARG A 1 87 ? 19.123 -13.058 11.318 1.00 97.06 87 ARG A O 1
ATOM 679 N N . ILE A 1 88 ? 17.017 -12.354 11.015 1.00 96.75 88 ILE A N 1
ATOM 680 C CA . ILE A 1 88 ? 17.301 -11.612 9.789 1.00 96.75 88 ILE A CA 1
ATOM 681 C C . ILE A 1 88 ? 17.761 -10.206 10.166 1.00 96.75 88 ILE A C 1
ATOM 683 O O . ILE A 1 88 ? 17.042 -9.445 10.807 1.00 96.75 88 ILE A O 1
ATOM 687 N N . GLU A 1 89 ? 18.970 -9.854 9.742 1.00 96.81 89 GLU A N 1
ATOM 688 C CA . GLU A 1 89 ? 19.527 -8.523 9.969 1.00 96.81 89 GLU A CA 1
ATOM 689 C C . GLU A 1 89 ? 18.746 -7.445 9.209 1.00 96.81 89 GLU A C 1
ATOM 691 O O . GLU A 1 89 ? 18.380 -7.622 8.044 1.00 96.81 89 GLU A O 1
ATOM 696 N N . VAL A 1 90 ? 18.586 -6.274 9.831 1.00 94.69 90 VAL A N 1
ATOM 697 C CA . VAL A 1 90 ? 17.909 -5.105 9.239 1.00 94.69 90 VAL A CA 1
ATOM 698 C C . VAL A 1 90 ? 18.478 -4.741 7.863 1.00 94.69 90 VAL A C 1
ATOM 700 O O . VAL A 1 90 ? 17.724 -4.441 6.939 1.00 94.69 90 VAL A O 1
ATOM 703 N N . ALA A 1 91 ? 19.799 -4.843 7.681 1.00 96.75 91 ALA A N 1
ATOM 704 C CA . ALA A 1 91 ? 20.453 -4.575 6.401 1.00 96.75 91 ALA A CA 1
ATOM 705 C C . ALA A 1 91 ? 19.948 -5.484 5.263 1.00 96.75 91 ALA A C 1
ATOM 707 O O . ALA A 1 91 ? 19.847 -5.037 4.120 1.00 96.75 91 ALA A O 1
ATOM 708 N N . ARG A 1 92 ? 19.574 -6.737 5.568 1.00 97.38 92 ARG A N 1
ATOM 709 C CA . ARG A 1 92 ? 18.999 -7.660 4.579 1.00 97.38 92 ARG A CA 1
ATOM 710 C C . ARG A 1 92 ? 17.591 -7.247 4.170 1.00 97.38 92 ARG A C 1
ATOM 712 O O . ARG A 1 92 ? 17.277 -7.340 2.988 1.00 97.38 92 ARG A O 1
ATOM 719 N N . PHE A 1 93 ? 16.778 -6.753 5.105 1.00 95.00 93 PHE A N 1
ATOM 720 C CA . PHE A 1 93 ? 15.469 -6.187 4.773 1.00 95.00 93 PHE A CA 1
ATOM 721 C C . PHE A 1 93 ? 15.608 -4.959 3.879 1.00 95.00 93 PHE A C 1
ATOM 723 O O . PHE A 1 93 ? 14.969 -4.898 2.838 1.00 95.00 93 PHE A O 1
ATOM 730 N N . ILE A 1 94 ? 16.503 -4.029 4.225 1.00 96.06 94 ILE A N 1
ATOM 731 C CA . ILE A 1 94 ? 16.749 -2.830 3.411 1.00 96.06 94 ILE A CA 1
ATOM 732 C C . ILE A 1 94 ? 17.150 -3.215 1.983 1.00 96.06 94 ILE A C 1
ATOM 734 O O . ILE A 1 94 ? 16.587 -2.687 1.027 1.00 96.06 94 ILE A O 1
ATOM 738 N N . ALA A 1 95 ? 18.100 -4.141 1.831 1.00 97.62 95 ALA A N 1
ATOM 739 C CA . ALA A 1 95 ? 18.556 -4.582 0.516 1.00 97.62 95 ALA A CA 1
ATOM 740 C C . ALA A 1 95 ? 17.440 -5.267 -0.293 1.00 97.62 95 ALA A C 1
ATOM 742 O O . ALA A 1 95 ? 17.281 -4.976 -1.476 1.00 97.62 95 ALA A O 1
ATOM 743 N N . ALA A 1 96 ? 16.652 -6.144 0.338 1.00 96.44 96 ALA A N 1
ATOM 744 C CA . ALA A 1 96 ? 15.550 -6.840 -0.324 1.00 96.44 96 ALA A CA 1
ATOM 745 C C . ALA A 1 96 ? 14.433 -5.878 -0.755 1.00 96.44 96 ALA A C 1
ATOM 747 O O . ALA A 1 96 ? 13.960 -5.960 -1.885 1.00 96.44 96 ALA A O 1
ATOM 748 N N . THR A 1 97 ? 14.052 -4.941 0.115 1.00 95.31 97 THR A N 1
ATOM 749 C CA . THR A 1 97 ? 13.017 -3.945 -0.181 1.00 95.31 97 THR A CA 1
ATOM 750 C C . THR A 1 97 ? 13.452 -2.992 -1.290 1.00 95.31 97 THR A C 1
ATOM 752 O O . THR A 1 97 ? 12.652 -2.704 -2.172 1.00 95.31 97 THR A O 1
ATOM 755 N N . ARG A 1 98 ? 14.714 -2.535 -1.291 1.00 96.88 98 ARG A N 1
ATOM 756 C CA . ARG A 1 98 ? 15.255 -1.709 -2.385 1.00 96.88 98 ARG A CA 1
ATOM 757 C C . ARG A 1 98 ? 15.180 -2.438 -3.714 1.00 96.88 98 ARG A C 1
ATOM 759 O O . ARG A 1 98 ? 14.544 -1.940 -4.627 1.00 96.88 98 ARG A O 1
ATOM 766 N N . ARG A 1 99 ? 15.709 -3.663 -3.764 1.00 97.75 99 ARG A N 1
ATOM 767 C CA . ARG A 1 99 ? 15.674 -4.482 -4.977 1.00 97.75 99 ARG A CA 1
ATOM 768 C C . ARG A 1 99 ? 14.253 -4.678 -5.505 1.00 97.75 99 ARG A C 1
ATOM 770 O O . ARG A 1 99 ? 14.033 -4.572 -6.698 1.00 97.75 99 ARG A O 1
ATOM 777 N N . MET A 1 100 ? 13.294 -4.940 -4.618 1.00 95.94 100 MET A N 1
ATOM 778 C CA . MET A 1 100 ? 11.887 -5.065 -5.001 1.00 95.94 100 MET A CA 1
ATOM 779 C C . MET A 1 100 ? 11.354 -3.792 -5.676 1.00 95.94 100 MET A C 1
ATOM 781 O O . MET A 1 100 ? 10.631 -3.903 -6.659 1.00 95.94 100 MET A O 1
ATOM 785 N N . PHE A 1 101 ? 11.682 -2.601 -5.167 1.00 95.62 101 PHE A N 1
ATOM 786 C CA . PHE A 1 101 ? 11.256 -1.344 -5.788 1.00 95.62 101 PHE A CA 1
ATOM 787 C C . PHE A 1 101 ? 12.012 -1.039 -7.085 1.00 95.62 101 PHE A C 1
ATOM 789 O O . PHE A 1 101 ? 11.370 -0.648 -8.055 1.00 95.62 101 PHE A O 1
ATOM 796 N N . ASP A 1 102 ? 13.323 -1.288 -7.126 1.00 97.38 102 ASP A N 1
ATOM 797 C CA . ASP A 1 102 ? 14.145 -1.121 -8.332 1.00 97.38 102 ASP A CA 1
ATOM 798 C C . ASP A 1 102 ? 13.614 -2.003 -9.483 1.00 97.38 102 ASP A C 1
ATOM 800 O O . ASP A 1 102 ? 13.484 -1.551 -10.620 1.00 97.38 102 ASP A O 1
ATOM 804 N N . ASP A 1 103 ? 13.237 -3.254 -9.180 1.00 97.06 103 ASP A N 1
ATOM 805 C CA . ASP A 1 103 ? 12.669 -4.194 -10.155 1.00 97.06 103 ASP A CA 1
ATOM 806 C C . ASP A 1 103 ? 11.312 -3.691 -10.709 1.00 97.06 103 ASP A C 1
ATOM 808 O O . ASP A 1 103 ? 11.035 -3.836 -11.901 1.00 97.06 103 ASP A O 1
ATOM 812 N N . LEU A 1 104 ? 10.467 -3.072 -9.871 1.00 95.12 104 LEU A N 1
ATOM 813 C CA . LEU A 1 104 ? 9.176 -2.499 -10.290 1.00 95.12 104 LEU A CA 1
ATOM 814 C C . LEU A 1 104 ? 9.343 -1.235 -11.146 1.00 95.12 104 LEU A C 1
ATOM 816 O O . LEU A 1 104 ? 8.601 -1.038 -12.109 1.00 95.12 104 LEU A O 1
ATOM 820 N N . GLU A 1 105 ? 10.309 -0.380 -10.809 1.00 95.56 105 GLU A N 1
ATOM 821 C CA . GLU A 1 105 ? 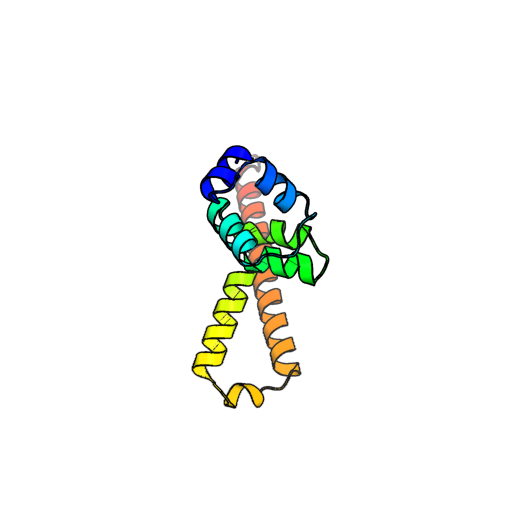10.633 0.820 -11.586 1.00 95.56 105 GLU A CA 1
ATOM 822 C C . GLU A 1 105 ? 11.158 0.458 -12.982 1.00 95.56 105 GLU A C 1
ATOM 824 O O . GLU A 1 105 ? 10.772 1.075 -13.982 1.00 95.56 105 GLU A O 1
ATOM 829 N N . ALA A 1 106 ? 11.988 -0.585 -13.063 1.00 96.50 106 ALA A N 1
ATOM 830 C CA . ALA A 1 106 ? 12.496 -1.102 -14.326 1.00 96.50 106 ALA A CA 1
ATOM 831 C C . ALA A 1 106 ? 11.374 -1.660 -15.225 1.00 96.50 106 ALA A C 1
ATOM 833 O O . ALA A 1 106 ? 11.337 -1.332 -16.412 1.00 96.50 106 ALA A O 1
ATOM 834 N N . ASP A 1 107 ? 10.438 -2.446 -14.673 1.00 95.38 107 ASP A N 1
ATOM 835 C CA . ASP A 1 107 ? 9.278 -2.970 -15.419 1.00 95.38 107 ASP A CA 1
ATOM 836 C C . ASP A 1 107 ? 8.392 -1.839 -15.963 1.00 95.38 107 ASP A C 1
ATOM 838 O O . ASP A 1 107 ? 8.005 -1.865 -17.133 1.00 95.38 107 ASP A O 1
ATOM 842 N N . LEU A 1 108 ? 8.118 -0.806 -15.158 1.00 93.94 108 LEU A N 1
ATOM 843 C CA . LEU A 1 108 ? 7.337 0.346 -15.612 1.00 93.94 108 LEU A CA 1
ATOM 844 C C . LEU A 1 108 ? 8.048 1.103 -16.744 1.00 93.94 108 LEU A C 1
ATOM 846 O O . LEU A 1 108 ? 7.433 1.389 -17.771 1.00 93.94 108 LEU A O 1
ATOM 850 N N . SER A 1 109 ? 9.346 1.370 -16.584 1.00 94.81 109 SER A N 1
ATOM 851 C CA . SER A 1 109 ? 10.150 2.073 -17.593 1.00 94.81 109 SER A CA 1
ATOM 852 C C . SER A 1 109 ? 10.177 1.315 -18.923 1.00 94.81 109 SER A C 1
ATOM 854 O O . SER A 1 109 ? 10.004 1.906 -19.989 1.00 94.81 109 SER A O 1
ATOM 856 N N . GLN A 1 110 ? 10.326 -0.011 -18.867 1.00 95.06 110 GLN A N 1
ATOM 857 C CA . GLN A 1 110 ? 10.299 -0.859 -20.053 1.00 95.06 110 GLN A CA 1
ATOM 858 C C . GLN A 1 110 ? 8.950 -0.775 -20.782 1.00 95.06 110 GLN A C 1
ATOM 860 O O . GLN A 1 110 ? 8.927 -0.637 -22.007 1.00 95.06 110 GLN A O 1
ATOM 865 N N . ARG A 1 111 ? 7.832 -0.837 -20.050 1.00 92.94 111 ARG A N 1
ATOM 866 C CA . ARG A 1 111 ? 6.483 -0.753 -20.635 1.00 92.94 111 ARG A CA 1
ATOM 867 C C . ARG A 1 111 ? 6.231 0.591 -21.304 1.00 92.94 111 ARG A C 1
ATOM 869 O O . ARG A 1 111 ? 5.653 0.626 -22.389 1.00 92.94 111 ARG A O 1
ATOM 876 N N . ASP A 1 112 ? 6.694 1.678 -20.695 1.00 94.50 112 ASP A N 1
ATOM 877 C CA . ASP A 1 112 ? 6.596 3.015 -21.282 1.00 94.50 112 ASP A CA 1
ATOM 878 C C . ASP A 1 112 ? 7.394 3.113 -22.588 1.00 94.50 112 ASP A C 1
ATOM 880 O O . ASP A 1 112 ? 6.901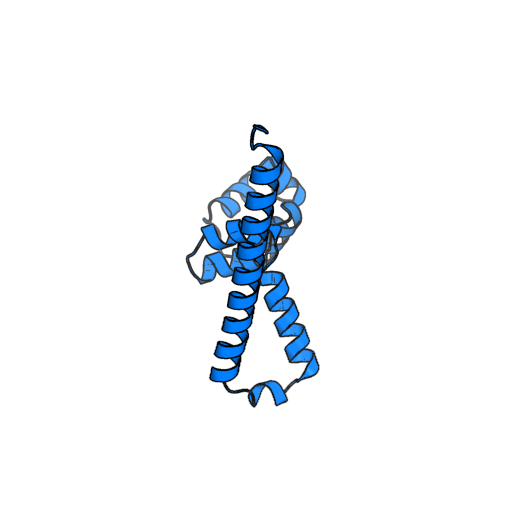 3.648 -23.586 1.00 94.50 112 ASP A O 1
ATOM 884 N N . ASP A 1 113 ? 8.602 2.552 -22.623 1.00 94.00 113 ASP A N 1
ATOM 885 C CA . ASP A 1 113 ? 9.434 2.533 -23.827 1.00 94.00 113 ASP A CA 1
ATOM 886 C C . ASP A 1 113 ? 8.853 1.646 -24.934 1.00 94.00 113 ASP A C 1
ATOM 888 O O . ASP A 1 113 ? 8.966 1.973 -26.118 1.00 94.00 113 ASP A O 1
ATOM 892 N N . GLU A 1 114 ? 8.238 0.518 -24.581 1.00 92.75 114 GLU A N 1
ATOM 893 C CA . GLU A 1 114 ? 7.516 -0.343 -25.523 1.00 92.75 114 GLU A CA 1
ATOM 894 C C . GLU A 1 114 ? 6.281 0.363 -26.092 1.00 92.75 114 GLU A C 1
ATOM 896 O O . GLU A 1 114 ? 6.073 0.351 -27.307 1.00 92.75 114 GLU A O 1
ATOM 901 N N . ALA A 1 115 ? 5.503 1.044 -25.247 1.00 91.75 115 ALA A N 1
ATOM 902 C CA . ALA A 1 115 ? 4.340 1.815 -25.674 1.00 91.75 115 ALA A CA 1
ATOM 903 C C . ALA A 1 115 ? 4.731 2.966 -26.615 1.00 91.75 115 ALA A C 1
ATOM 905 O O . ALA A 1 115 ? 4.077 3.180 -27.638 1.00 91.75 115 ALA A O 1
ATOM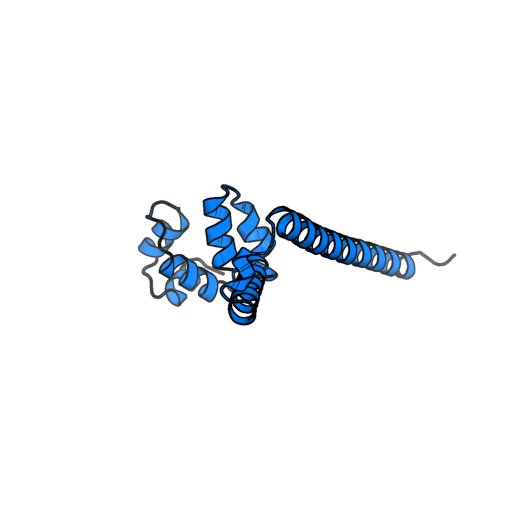 906 N N . ARG A 1 116 ? 5.825 3.679 -26.315 1.00 91.75 116 ARG A N 1
ATOM 907 C CA . ARG A 1 116 ? 6.368 4.741 -27.180 1.00 91.75 116 ARG A CA 1
ATOM 908 C C . ARG A 1 116 ? 6.815 4.207 -28.536 1.00 91.75 116 ARG A C 1
ATOM 910 O O . ARG A 1 116 ? 6.470 4.808 -29.550 1.00 91.75 116 ARG A O 1
ATOM 917 N N . ARG A 1 117 ? 7.539 3.082 -28.563 1.00 91.31 117 ARG A N 1
ATOM 918 C CA . ARG A 1 117 ? 7.962 2.423 -29.811 1.00 91.31 117 ARG A CA 1
ATOM 919 C C . ARG A 1 117 ? 6.763 1.988 -30.649 1.00 91.31 117 ARG A C 1
ATOM 921 O O . ARG A 1 117 ? 6.689 2.329 -31.821 1.00 91.31 117 ARG A O 1
ATOM 928 N N . TRP A 1 118 ? 5.776 1.343 -30.027 1.00 88.12 118 TRP A N 1
ATOM 929 C CA . TRP A 1 118 ? 4.548 0.934 -30.710 1.00 88.12 118 TRP A CA 1
ATOM 930 C C . TRP A 1 118 ? 3.773 2.115 -31.316 1.00 88.12 118 TRP A C 1
ATOM 932 O O . TRP A 1 118 ? 3.210 1.992 -32.404 1.00 88.12 118 TRP A O 1
ATOM 942 N N . LEU A 1 119 ? 3.734 3.264 -30.630 1.00 91.00 119 LEU A N 1
ATOM 943 C CA . LEU A 1 119 ? 3.127 4.485 -31.167 1.00 91.00 119 LEU A CA 1
ATOM 944 C C . LEU A 1 119 ? 3.932 5.053 -32.344 1.00 91.00 119 LEU A C 1
ATOM 946 O O . LEU A 1 119 ? 3.328 5.436 -33.342 1.00 91.00 119 LEU A O 1
ATOM 950 N N . ALA A 1 120 ? 5.264 5.091 -32.249 1.00 88.81 120 ALA A N 1
ATOM 951 C CA . ALA A 1 120 ? 6.125 5.575 -33.329 1.00 88.81 120 ALA A CA 1
ATOM 952 C C . ALA A 1 120 ? 5.940 4.742 -34.609 1.00 88.81 120 ALA A C 1
ATOM 954 O O . ALA A 1 120 ? 5.608 5.299 -35.651 1.00 88.81 120 ALA A O 1
ATOM 955 N N . ASP A 1 121 ? 5.989 3.411 -34.498 1.00 86.00 121 ASP A N 1
ATOM 956 C CA . ASP A 1 121 ? 5.837 2.488 -35.634 1.00 86.00 121 ASP A CA 1
ATOM 957 C C . ASP A 1 121 ? 4.475 2.615 -36.346 1.00 86.00 121 ASP A C 1
ATOM 959 O O . ASP A 1 121 ? 4.333 2.250 -37.513 1.00 86.00 121 ASP A O 1
ATOM 963 N N . ARG A 1 122 ? 3.438 3.100 -35.647 1.00 76.81 122 ARG A N 1
ATOM 964 C CA . ARG A 1 122 ? 2.064 3.198 -36.170 1.00 76.81 122 ARG A CA 1
ATOM 965 C C . ARG A 1 122 ? 1.693 4.590 -36.683 1.00 76.81 122 ARG A C 1
ATOM 967 O O . ARG A 1 122 ? 0.680 4.720 -37.372 1.00 76.81 122 ARG A O 1
ATOM 974 N N . PHE A 1 123 ? 2.470 5.612 -36.327 1.00 69.50 123 PHE A N 1
ATOM 975 C CA . PHE A 1 123 ? 2.211 7.010 -36.680 1.00 69.50 123 PHE A CA 1
ATOM 976 C C . PHE A 1 123 ? 3.370 7.692 -37.421 1.00 69.50 123 PHE A C 1
ATOM 978 O O . PHE A 1 123 ? 3.248 8.873 -37.747 1.00 69.50 123 PHE A O 1
ATOM 985 N N . GLU A 1 124 ? 4.448 6.979 -37.754 1.00 59.88 124 GLU A N 1
ATOM 986 C CA . GLU A 1 124 ? 5.361 7.430 -38.804 1.00 59.88 124 GLU A CA 1
ATOM 987 C C . GLU A 1 124 ? 4.644 7.379 -40.170 1.00 59.88 124 GLU A C 1
ATOM 989 O O . GLU A 1 124 ? 4.121 6.328 -40.559 1.00 59.88 124 GLU A O 1
ATOM 994 N N . PRO A 1 125 ? 4.560 8.504 -40.910 1.00 50.06 125 PRO A N 1
ATOM 995 C CA . PRO A 1 125 ? 4.149 8.459 -42.301 1.00 50.06 125 PRO A CA 1
ATOM 996 C C . PRO A 1 125 ? 5.226 7.687 -43.059 1.00 50.06 125 PRO A C 1
ATOM 998 O O . PRO A 1 125 ? 6.388 8.080 -43.045 1.00 50.06 125 PRO A O 1
ATOM 1001 N N . GLY A 1 126 ? 4.841 6.578 -43.689 1.00 59.22 126 GLY A N 1
ATOM 1002 C CA . GLY A 1 126 ? 5.715 5.921 -44.652 1.00 59.22 126 GLY A CA 1
ATOM 1003 C C . GLY A 1 126 ? 6.069 6.911 -45.761 1.00 59.22 126 GLY A C 1
ATOM 1004 O O . GLY A 1 126 ? 5.161 7.416 -46.425 1.00 59.22 126 GLY A O 1
ATOM 1005 N N . ASP A 1 127 ? 7.362 7.193 -45.907 1.00 45.53 127 ASP A N 1
ATOM 1006 C CA . ASP A 1 127 ? 7.954 7.673 -47.160 1.00 45.53 127 ASP A CA 1
ATOM 1007 C C . ASP A 1 127 ? 7.945 6.544 -48.207 1.00 45.53 127 ASP A C 1
ATOM 1009 O O . ASP A 1 127 ? 8.296 5.390 -47.853 1.00 45.53 127 ASP A O 1
#

Sequence (127 aa):
MKASEVARRMGLPLRTYHHFEGGRAHIDIERIRSFADATDSDAHAILTAVLIGAPDFAAHTMDNKLVSVLISGAQRFDERLGDRLTRIEVARFIAATRRMFDDLEADLSQRDDEARRWLADRFEPGD